Protein AF-A0A2J6I001-F1 (afdb_monomer_lite)

pLDDT: mean 80.57, std 12.19, range [54.16, 94.5]

Secondary structure (DSSP, 8-state):
---------TT--S------TTSPSEEEEEEEEETTEEEEEEEEE-

Sequence (46 aa):
RIYENTFAADKGPLKYAIDVSFLNKGIYFVTINYNGNTKTRKLIVN

Radius of gyration: 12.11 Å; chains: 1; bounding box: 27×16×32 Å

Structure (mmCIF, N/CA/C/O backbone):
data_AF-A0A2J6I001-F1
#
_entry.id   AF-A0A2J6I001-F1
#
loop_
_atom_site.group_PDB
_atom_site.id
_atom_site.type_symbol
_atom_site.label_atom_id
_atom_site.label_alt_id
_atom_site.label_comp_id
_atom_site.label_asym_id
_atom_site.label_entity_id
_atom_site.label_seq_id
_atom_site.pdbx_PDB_ins_code
_atom_site.Cartn_x
_atom_site.Cartn_y
_atom_site.Cartn_z
_atom_site.occupancy
_atom_site.B_iso_or_equiv
_atom_site.auth_seq_id
_atom_site.auth_comp_id
_atom_site.auth_asym_id
_atom_site.auth_atom_id
_atom_site.pdbx_PDB_model_num
ATOM 1 N N . ARG A 1 1 ? 1.913 -7.405 10.954 1.00 59.34 1 ARG A N 1
ATOM 2 C CA . ARG A 1 1 ? 2.082 -8.164 9.687 1.00 59.34 1 ARG A CA 1
ATOM 3 C C . ARG A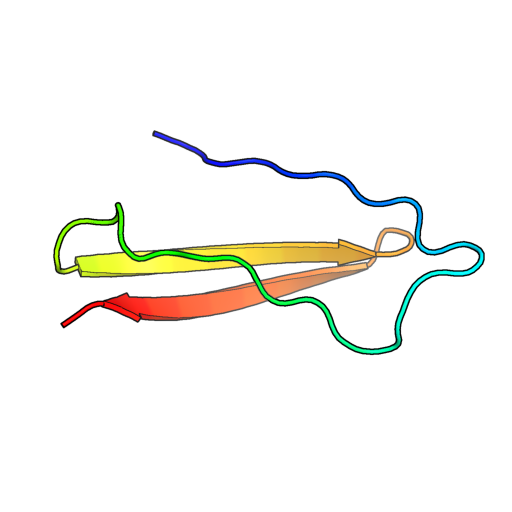 1 1 ? 2.535 -7.184 8.616 1.00 59.34 1 ARG A C 1
ATOM 5 O O . ARG A 1 1 ? 2.023 -6.074 8.613 1.00 59.34 1 ARG A O 1
ATOM 12 N N . ILE A 1 2 ? 3.488 -7.577 7.774 1.00 63.41 2 ILE A N 1
ATOM 13 C CA . ILE A 1 2 ? 3.938 -6.810 6.605 1.00 63.41 2 ILE A CA 1
ATOM 14 C C . ILE A 1 2 ? 3.215 -7.413 5.395 1.00 63.41 2 ILE A C 1
ATOM 16 O O .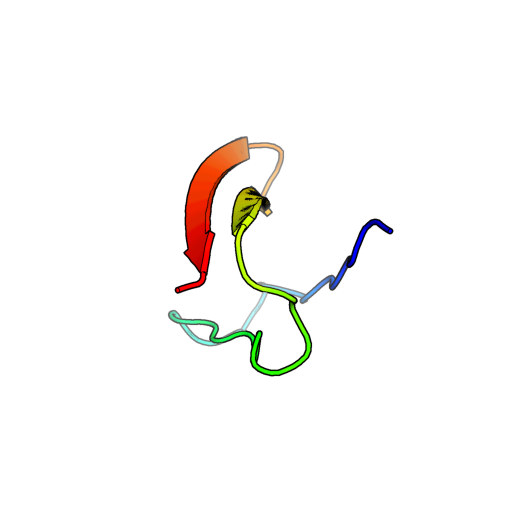 ILE A 1 2 ? 3.174 -8.636 5.278 1.00 63.41 2 ILE A O 1
ATOM 20 N N . TYR A 1 3 ? 2.583 -6.582 4.568 1.00 69.31 3 TYR A N 1
ATOM 21 C CA . TYR A 1 3 ? 2.029 -6.996 3.277 1.00 69.31 3 TYR A CA 1
ATOM 22 C C . TYR A 1 3 ? 2.985 -6.506 2.192 1.00 69.31 3 TYR A C 1
ATOM 24 O O . TYR A 1 3 ? 3.283 -5.313 2.141 1.00 69.31 3 TYR A O 1
ATOM 32 N N . GLU A 1 4 ? 3.477 -7.421 1.364 1.00 72.38 4 GLU A N 1
ATOM 33 C CA . GLU A 1 4 ? 4.429 -7.133 0.294 1.00 72.38 4 GLU A CA 1
ATOM 34 C C . GLU A 1 4 ? 3.856 -7.621 -1.035 1.00 72.38 4 GLU A C 1
ATOM 36 O O . GLU A 1 4 ? 3.310 -8.721 -1.121 1.00 72.38 4 GLU A O 1
ATOM 41 N N . ASN A 1 5 ? 3.946 -6.776 -2.060 1.00 69.19 5 ASN A N 1
ATOM 42 C CA . ASN A 1 5 ? 3.529 -7.114 -3.411 1.00 69.19 5 ASN A CA 1
ATOM 43 C C . ASN A 1 5 ? 4.522 -6.497 -4.405 1.00 69.19 5 ASN A C 1
ATOM 45 O O . ASN A 1 5 ? 4.831 -5.306 -4.313 1.00 69.19 5 ASN A O 1
ATOM 49 N N . THR A 1 6 ? 5.040 -7.311 -5.324 1.00 71.38 6 THR A N 1
ATOM 50 C CA . THR A 1 6 ? 6.064 -6.921 -6.299 1.00 71.38 6 THR A CA 1
ATOM 51 C C . THR A 1 6 ? 5.473 -6.995 -7.699 1.00 71.38 6 THR A C 1
ATOM 53 O O . THR A 1 6 ? 4.975 -8.039 -8.114 1.00 71.38 6 THR A O 1
ATOM 56 N N . PHE A 1 7 ? 5.560 -5.898 -8.451 1.00 69.12 7 PHE A N 1
ATOM 57 C CA . PHE A 1 7 ? 5.079 -5.819 -9.829 1.00 69.12 7 PHE A CA 1
ATOM 58 C C . PHE A 1 7 ? 6.243 -5.479 -10.764 1.00 69.12 7 PHE A C 1
ATOM 60 O O . PHE A 1 7 ? 7.025 -4.577 -10.466 1.00 69.12 7 PHE A O 1
ATOM 67 N N . ALA A 1 8 ? 6.348 -6.172 -11.902 1.00 63.56 8 ALA A N 1
ATOM 68 C CA . ALA A 1 8 ? 7.284 -5.805 -12.963 1.00 63.56 8 ALA A CA 1
ATOM 69 C C . ALA A 1 8 ? 6.767 -4.542 -13.671 1.00 63.56 8 ALA A C 1
ATOM 71 O O . ALA A 1 8 ? 5.687 -4.546 -14.265 1.00 63.56 8 ALA A O 1
ATOM 72 N N . ALA A 1 9 ? 7.514 -3.442 -13.574 1.00 61.06 9 ALA A N 1
ATOM 73 C CA . ALA A 1 9 ? 7.094 -2.139 -14.095 1.00 61.06 9 ALA A CA 1
ATOM 74 C C . ALA A 1 9 ? 7.323 -1.984 -15.610 1.00 61.06 9 ALA A C 1
ATOM 76 O O . ALA A 1 9 ? 6.903 -0.994 -16.204 1.00 61.06 9 ALA A O 1
ATOM 77 N N . ASP A 1 10 ? 7.949 -2.978 -16.236 1.00 60.12 10 ASP A N 1
ATOM 78 C CA . ASP A 1 10 ? 8.616 -2.888 -17.535 1.00 60.12 10 ASP A CA 1
ATOM 79 C C . ASP A 1 10 ? 7.650 -2.581 -18.697 1.00 60.12 10 ASP A C 1
ATOM 81 O O . ASP A 1 10 ? 8.068 -2.062 -19.731 1.00 60.12 10 ASP A O 1
ATOM 85 N N . LYS A 1 11 ? 6.348 -2.861 -18.518 1.00 54.16 11 LYS A N 1
ATOM 86 C CA . LYS A 1 11 ? 5.231 -2.471 -19.410 1.00 54.16 11 LYS A CA 1
ATOM 87 C C . LYS A 1 11 ? 3.919 -2.200 -18.648 1.00 54.16 11 LYS A C 1
ATOM 89 O O . LYS A 1 11 ? 2.833 -2.325 -19.212 1.00 54.16 11 LYS A O 1
ATOM 94 N N . GLY A 1 12 ? 4.007 -1.924 -17.346 1.00 56.81 12 GLY A N 1
ATOM 95 C CA . GLY A 1 12 ? 2.854 -1.892 -16.441 1.00 56.81 12 GLY A CA 1
ATOM 96 C C . GLY A 1 12 ? 2.109 -0.548 -16.411 1.00 56.81 12 GLY A C 1
ATOM 97 O O . GLY A 1 12 ? 2.656 0.475 -16.827 1.00 56.81 12 GLY A O 1
ATOM 98 N N . PRO A 1 13 ? 0.852 -0.519 -15.929 1.00 57.94 13 PRO A N 1
ATOM 99 C CA . PRO A 1 13 ? 0.030 0.688 -15.908 1.00 57.94 13 PRO A CA 1
ATOM 100 C C . PRO A 1 13 ? 0.689 1.823 -15.106 1.00 57.94 13 PRO A C 1
ATOM 102 O O . PRO A 1 13 ? 1.288 1.601 -14.058 1.00 57.94 13 PRO A O 1
ATOM 105 N N . LEU A 1 14 ? 0.500 3.073 -15.552 1.00 67.06 14 LEU A N 1
ATOM 106 C CA . LEU A 1 14 ? 0.979 4.292 -14.866 1.00 67.06 14 LEU A CA 1
ATOM 107 C C . LEU A 1 14 ? 0.388 4.481 -13.453 1.00 67.06 14 LEU A C 1
ATOM 109 O O . LEU A 1 14 ? 0.788 5.389 -12.724 1.00 67.06 14 LEU A O 1
ATOM 113 N N . LYS A 1 15 ? -0.599 3.661 -13.078 1.00 75.06 15 LYS A N 1
ATOM 114 C CA . LYS A 1 15 ? -1.292 3.686 -11.792 1.00 75.06 15 LYS A CA 1
ATOM 115 C C . LYS A 1 15 ? -1.522 2.260 -11.302 1.00 75.06 15 LYS A C 1
ATOM 117 O O . LYS A 1 15 ? -2.018 1.426 -12.052 1.00 75.06 15 LYS A O 1
ATOM 122 N N . TYR A 1 16 ? -1.233 2.037 -10.024 1.00 76.50 16 TYR A N 1
ATOM 123 C CA . TYR A 1 16 ? -1.537 0.805 -9.302 1.00 76.50 16 TYR A CA 1
ATOM 124 C C . TYR A 1 16 ? -2.497 1.122 -8.158 1.00 76.50 16 TYR A C 1
ATOM 126 O O . TYR A 1 16 ? -2.380 2.170 -7.518 1.00 76.50 16 TYR A O 1
ATOM 134 N N . ALA A 1 17 ? -3.434 0.215 -7.904 1.00 81.94 17 ALA A N 1
ATOM 135 C CA . ALA A 1 17 ? -4.324 0.257 -6.754 1.00 81.94 17 ALA A CA 1
ATOM 136 C C . ALA A 1 17 ? -4.152 -1.040 -5.961 1.00 81.94 17 ALA A C 1
ATOM 138 O O . ALA A 1 17 ? -4.021 -2.114 -6.544 1.00 81.94 17 ALA A O 1
ATOM 139 N N . ILE A 1 18 ? -4.135 -0.925 -4.637 1.00 80.94 18 ILE A N 1
ATOM 140 C CA . ILE A 1 18 ? -4.081 -2.055 -3.712 1.00 80.94 18 ILE A CA 1
ATOM 141 C C . ILE A 1 18 ? -5.348 -1.963 -2.871 1.00 80.94 18 ILE A C 1
ATOM 143 O O . ILE A 1 18 ? -5.601 -0.917 -2.271 1.00 80.94 18 ILE A O 1
ATOM 147 N N . ASP A 1 19 ? -6.145 -3.031 -2.850 1.00 85.06 19 ASP A N 1
ATOM 148 C CA . ASP A 1 19 ? -7.253 -3.125 -1.906 1.00 85.06 19 ASP A CA 1
ATOM 149 C C . ASP A 1 19 ? -6.689 -3.284 -0.492 1.00 85.06 19 ASP A C 1
ATOM 151 O O . ASP A 1 19 ? -5.847 -4.143 -0.240 1.00 85.06 19 ASP A O 1
ATOM 155 N N . VAL A 1 20 ? -7.134 -2.422 0.416 1.00 86.75 20 VAL A N 1
ATOM 156 C CA . VAL A 1 20 ? -6.718 -2.386 1.824 1.00 86.75 20 VAL A CA 1
ATOM 157 C C . VAL A 1 20 ? -7.901 -2.592 2.770 1.00 86.75 20 VAL A C 1
ATOM 159 O O . VAL A 1 20 ? -7.780 -2.342 3.967 1.00 86.75 20 VAL A O 1
ATOM 162 N N . SER A 1 21 ? -9.039 -3.069 2.252 1.00 88.00 21 SER A N 1
ATOM 163 C CA . SER A 1 21 ? -10.270 -3.335 3.011 1.00 88.00 21 SER A CA 1
ATOM 164 C C . SER A 1 21 ? -10.081 -4.293 4.195 1.00 88.00 21 SER A C 1
ATOM 166 O O . SER A 1 21 ? -10.817 -4.227 5.176 1.00 88.00 21 SER A O 1
ATOM 168 N N . PHE A 1 22 ? -9.067 -5.158 4.133 1.00 88.44 22 PHE A N 1
ATOM 169 C CA . PHE A 1 22 ? -8.725 -6.115 5.186 1.00 88.44 22 PHE A CA 1
ATOM 170 C C . PHE A 1 22 ? -7.923 -5.510 6.351 1.00 88.44 22 PHE A C 1
ATOM 172 O O . PHE A 1 22 ? -7.642 -6.210 7.328 1.00 88.44 22 PHE A O 1
ATOM 179 N N . LEU A 1 23 ? -7.479 -4.253 6.248 1.00 89.81 23 LEU A N 1
ATOM 180 C CA . LEU A 1 23 ? -6.743 -3.589 7.319 1.00 89.81 23 LEU A CA 1
ATOM 181 C C . LEU A 1 23 ? -7.700 -3.097 8.406 1.00 89.81 23 LEU A C 1
ATOM 183 O O . LEU A 1 23 ? -8.729 -2.486 8.132 1.00 89.81 23 LEU A O 1
ATOM 187 N N . ASN A 1 24 ? -7.315 -3.319 9.662 1.00 93.38 24 ASN A N 1
ATOM 188 C CA . ASN A 1 24 ? -7.992 -2.705 10.797 1.00 93.38 24 ASN A CA 1
ATOM 189 C C . ASN A 1 24 ? -7.789 -1.183 10.778 1.00 93.38 24 ASN A C 1
ATOM 191 O O . ASN A 1 24 ? -6.839 -0.667 10.189 1.00 93.38 24 ASN A O 1
ATOM 195 N N . LYS A 1 25 ? -8.653 -0.458 11.490 1.00 94.50 25 LYS A N 1
ATOM 196 C CA . LYS A 1 25 ? -8.483 0.984 11.699 1.00 94.50 25 LYS A CA 1
ATOM 197 C C . LYS A 1 25 ? -7.128 1.268 12.347 1.00 94.50 25 LYS A C 1
ATOM 199 O O . LYS A 1 25 ? -6.753 0.604 13.315 1.00 94.50 25 LYS A O 1
ATOM 204 N N . GLY A 1 26 ? -6.396 2.247 11.824 1.00 94.06 26 GLY A N 1
ATOM 205 C CA . GLY A 1 26 ? -5.058 2.563 12.314 1.00 94.06 26 GLY A CA 1
ATOM 206 C C . GLY A 1 26 ? -4.187 3.347 11.341 1.00 94.06 26 GLY A C 1
ATOM 207 O O . GLY A 1 26 ? -4.624 3.807 10.284 1.00 94.06 26 GLY A O 1
ATOM 208 N N . ILE A 1 27 ? -2.922 3.508 11.731 1.00 93.38 27 ILE A N 1
ATOM 209 C CA . ILE A 1 27 ? -1.898 4.199 10.945 1.00 93.38 27 ILE A CA 1
ATOM 210 C C . ILE A 1 27 ? -0.942 3.163 1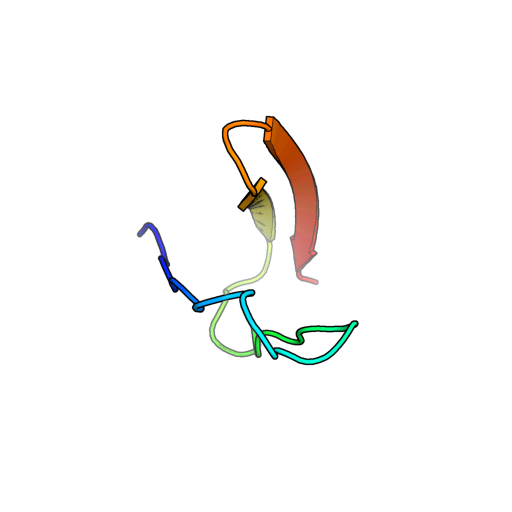0.362 1.00 93.38 27 ILE A C 1
ATOM 212 O O . ILE A 1 27 ? -0.351 2.367 11.091 1.00 93.38 27 ILE A O 1
ATOM 216 N N . TYR A 1 28 ? -0.758 3.228 9.049 1.00 91.75 28 TYR A N 1
ATOM 217 C CA . TYR A 1 28 ? 0.127 2.362 8.281 1.00 91.75 28 TYR A CA 1
ATOM 218 C C . TYR A 1 28 ? 1.149 3.196 7.510 1.00 91.75 28 TYR A C 1
ATOM 220 O O . TYR A 1 28 ? 0.923 4.367 7.195 1.00 91.75 28 TYR A O 1
ATOM 228 N N . PHE A 1 29 ? 2.276 2.578 7.171 1.00 91.38 29 PHE A N 1
ATOM 229 C CA . PHE A 1 29 ? 3.279 3.162 6.289 1.00 91.38 29 PHE A CA 1
ATOM 230 C C . PHE A 1 29 ? 3.363 2.314 5.027 1.00 91.38 29 PHE A C 1
ATOM 232 O O . PHE A 1 29 ? 3.607 1.113 5.095 1.00 91.38 29 PHE A O 1
ATOM 239 N N . VAL A 1 30 ? 3.121 2.947 3.884 1.00 89.75 30 VAL A N 1
ATOM 240 C CA . VAL A 1 30 ? 3.218 2.325 2.567 1.00 89.75 30 VAL A CA 1
ATOM 241 C C . VAL A 1 30 ? 4.550 2.730 1.968 1.00 89.75 30 VAL A C 1
ATOM 243 O O . VAL A 1 30 ? 4.827 3.923 1.822 1.00 89.75 30 VAL A O 1
ATOM 246 N N . THR A 1 31 ? 5.355 1.740 1.610 1.00 89.50 31 THR A N 1
ATOM 247 C CA . THR A 1 31 ? 6.655 1.940 0.979 1.00 89.50 31 THR A CA 1
ATOM 248 C C . THR A 1 31 ? 6.613 1.394 -0.438 1.00 89.50 31 THR A C 1
ATOM 250 O O . THR A 1 31 ? 6.192 0.265 -0.665 1.00 89.50 31 THR A O 1
ATOM 253 N N . ILE A 1 32 ? 7.041 2.213 -1.394 1.00 86.00 32 ILE A N 1
ATOM 254 C CA . ILE A 1 32 ? 7.178 1.851 -2.801 1.00 86.00 32 ILE A CA 1
ATOM 255 C C . ILE A 1 32 ? 8.662 1.932 -3.135 1.00 86.00 32 ILE A C 1
ATOM 257 O O . ILE A 1 32 ? 9.275 2.985 -2.948 1.00 86.00 32 ILE A O 1
ATOM 261 N N . ASN A 1 33 ? 9.220 0.836 -3.636 1.00 85.38 33 ASN A N 1
ATOM 262 C CA . ASN A 1 33 ? 10.570 0.794 -4.180 1.00 85.38 33 ASN A CA 1
ATOM 263 C C . ASN A 1 33 ? 10.483 0.659 -5.704 1.00 85.38 33 ASN A C 1
ATOM 265 O O . ASN A 1 33 ? 9.852 -0.267 -6.208 1.00 85.38 33 ASN A O 1
ATOM 269 N N . TYR A 1 34 ? 11.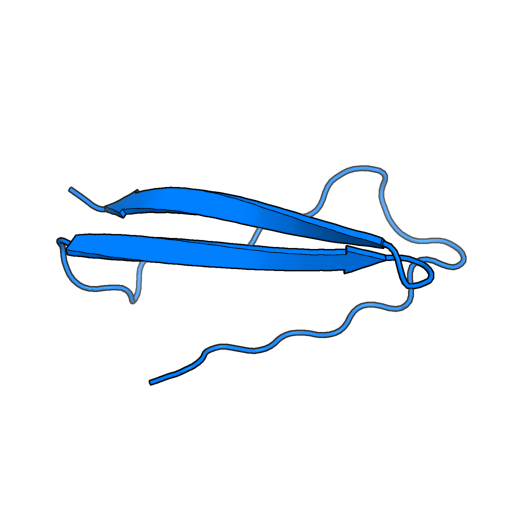079 1.603 -6.429 1.00 79.88 34 TYR A N 1
ATOM 270 C CA . TYR A 1 34 ? 11.114 1.609 -7.889 1.00 79.88 34 TYR A CA 1
ATOM 271 C C . TYR A 1 34 ? 12.507 2.016 -8.376 1.00 79.88 34 TYR A C 1
ATOM 273 O O . TYR A 1 34 ? 12.966 3.119 -8.072 1.00 79.88 34 TYR A O 1
ATOM 281 N N . ASN A 1 35 ? 13.184 1.143 -9.131 1.00 82.31 35 ASN A N 1
ATOM 282 C CA . ASN A 1 35 ? 14.561 1.352 -9.607 1.00 82.31 35 ASN A CA 1
ATOM 283 C C . ASN A 1 35 ? 15.514 1.858 -8.504 1.00 82.31 35 ASN A C 1
ATOM 285 O O . ASN A 1 35 ? 16.234 2.838 -8.691 1.00 82.31 35 ASN A O 1
ATOM 289 N N . GLY A 1 36 ? 15.462 1.245 -7.315 1.00 85.31 36 GLY A N 1
ATOM 290 C CA . GLY A 1 36 ? 16.298 1.617 -6.166 1.00 85.31 36 GLY A CA 1
ATOM 291 C C . GLY A 1 36 ? 15.885 2.908 -5.450 1.00 85.31 36 GLY A C 1
ATOM 292 O O . GLY A 1 36 ? 16.460 3.243 -4.416 1.00 85.31 36 GLY A O 1
ATOM 293 N N . ASN A 1 37 ? 14.872 3.625 -5.948 1.00 84.19 37 ASN A N 1
ATOM 294 C CA . ASN A 1 37 ? 14.301 4.781 -5.271 1.00 84.19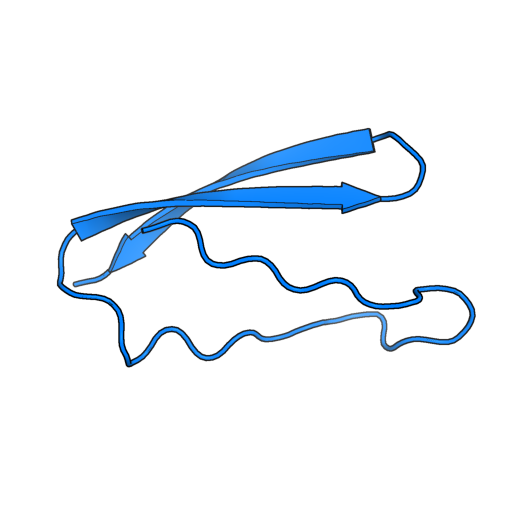 37 ASN A CA 1
ATOM 295 C C . ASN A 1 37 ? 13.157 4.342 -4.362 1.00 84.19 37 ASN A C 1
ATOM 297 O O . ASN A 1 37 ? 12.123 3.855 -4.825 1.00 84.19 37 ASN A O 1
ATOM 301 N N . THR A 1 38 ? 13.324 4.588 -3.067 1.00 91.06 38 THR A N 1
ATOM 302 C CA . THR A 1 38 ? 12.313 4.280 -2.057 1.00 91.06 38 THR A CA 1
ATOM 303 C C . THR A 1 38 ? 11.504 5.525 -1.718 1.00 91.06 38 THR A C 1
ATOM 305 O O . THR A 1 38 ? 12.056 6.562 -1.349 1.00 91.06 38 THR A O 1
ATOM 308 N N . LYS A 1 39 ? 10.177 5.425 -1.808 1.00 89.88 39 LYS A N 1
ATOM 309 C CA . LYS A 1 39 ? 9.240 6.443 -1.323 1.00 89.88 39 LYS A CA 1
ATOM 310 C C . LYS A 1 39 ? 8.335 5.833 -0.267 1.00 89.88 39 LYS A C 1
ATOM 312 O O . LYS A 1 39 ? 7.724 4.799 -0.506 1.00 89.88 39 LYS A O 1
ATOM 317 N N . THR A 1 40 ? 8.193 6.515 0.862 1.00 90.62 40 THR A N 1
ATOM 318 C CA . THR A 1 40 ? 7.304 6.094 1.951 1.00 90.62 40 THR A CA 1
ATOM 319 C C . THR A 1 40 ? 6.219 7.142 2.175 1.00 90.62 40 THR A C 1
ATOM 321 O O . THR A 1 40 ? 6.499 8.342 2.170 1.00 90.62 40 THR A O 1
ATOM 324 N N . ARG A 1 41 ? 4.972 6.705 2.376 1.00 91.62 41 ARG A N 1
ATOM 325 C CA . ARG A 1 41 ? 3.839 7.568 2.743 1.00 91.62 41 ARG A CA 1
ATOM 326 C C . ARG A 1 41 ? 3.029 6.975 3.890 1.00 91.62 41 ARG A C 1
ATOM 328 O O . ARG A 1 41 ? 2.876 5.764 3.998 1.00 91.62 41 ARG A O 1
ATOM 335 N N . LYS A 1 42 ? 2.473 7.858 4.721 1.00 93.06 42 LYS A N 1
ATOM 336 C CA . LYS A 1 42 ? 1.519 7.503 5.775 1.00 93.06 42 LYS A CA 1
ATOM 337 C C . LYS A 1 42 ? 0.133 7.258 5.169 1.00 93.06 42 LYS A C 1
ATOM 339 O O . LYS A 1 42 ? -0.357 8.104 4.423 1.00 93.06 42 LYS A O 1
ATOM 344 N N . LEU A 1 43 ? -0.490 6.144 5.537 1.00 91.25 43 LEU A N 1
ATOM 34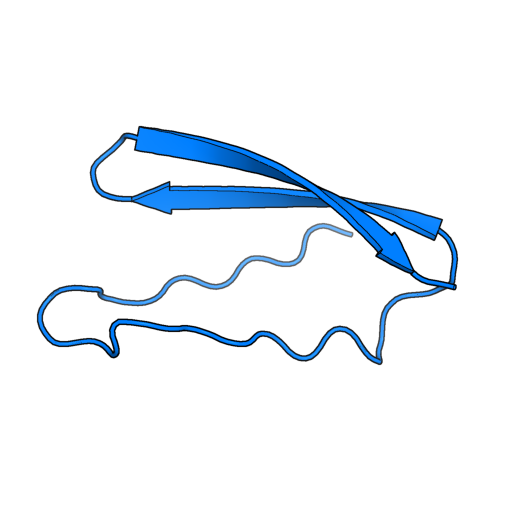5 C CA . LEU A 1 43 ? -1.877 5.793 5.241 1.00 91.25 43 LEU A CA 1
ATOM 346 C C . LEU A 1 43 ? -2.660 5.752 6.558 1.00 91.25 43 LEU A C 1
ATOM 348 O O . LEU A 1 43 ? -2.219 5.132 7.523 1.00 91.25 43 LEU A O 1
ATOM 352 N N . ILE A 1 44 ? -3.807 6.424 6.598 1.00 92.62 44 ILE A N 1
ATOM 353 C CA . ILE A 1 44 ? -4.721 6.408 7.744 1.00 92.62 44 ILE A CA 1
ATOM 354 C C . ILE A 1 44 ? -5.969 5.645 7.304 1.00 92.62 44 ILE A C 1
ATOM 356 O O . ILE A 1 44 ? -6.609 6.042 6.330 1.00 92.62 44 ILE A O 1
ATOM 360 N N . VAL A 1 45 ? -6.280 4.552 7.999 1.00 91.88 45 VAL A N 1
ATOM 361 C CA . VAL A 1 45 ? -7.479 3.732 7.777 1.00 91.88 45 VAL A CA 1
ATOM 362 C C . VAL A 1 45 ? -8.461 4.027 8.909 1.00 91.88 45 VAL A C 1
ATOM 364 O O . VAL A 1 45 ? -8.115 3.842 10.079 1.00 91.88 45 VAL A O 1
ATOM 367 N N . ASN A 1 46 ? -9.652 4.518 8.554 1.00 86.19 46 ASN A N 1
ATOM 368 C CA . ASN A 1 46 ? -10.696 4.979 9.478 1.00 86.19 46 ASN A CA 1
ATOM 369 C C . ASN A 1 46 ? -11.852 4.000 9.635 1.00 86.19 46 ASN A C 1
ATOM 371 O O . ASN A 1 46 ? -12.088 3.169 8.737 1.00 86.19 46 ASN A O 1
#

Foldseek 3Di:
DDDDDDDDPPPDDPDDDDDPVVDDFDKDKDWDADPNDIDIDIDGDD